Protein AF-A0AA41JEP5-F1 (afdb_monomer_lite)

Foldseek 3Di:
DPPLLVVVCVVPPPDDPVNSCVRRVDDPVVNVVVCVVDPPNDCPVVCPLPCLDDPDPDSADPDLVSLLSLCVPVLLVQLVVCLQVQDDLCVSCVVSVHDSVVSCVSCVRCVSVVQDDPSHGDPSNVVSSVVD

Sequence (132 aa):
MKRLVKKTVEKNPGISFSQLKQKTGLSNGELQYYLRKSSTIRNKDAYMPVNFCRNCALSGFCDQKCMLKELRKDEKRRMVEKFGSGKTMRHIGDEVGKDTSTVSYHLSPFIQSGLIEKGEISRELQKALDEV

Radius of gyration: 17.85 Å; chains: 1; bounding box: 46×34×35 Å

Secondary structure (DSSP, 8-state):
--HHHHHHHHHSTT--HHHHHHHH---HHHHHHHHHT-SSS-TTSS-----SSTT--SSS-SSHHHHHHHHTSHHHHHHHHHHHTT--HHHHHHHHT--HHHHHHHHHHHHHTTSEETTEE-HHHHHHHHT-

pLDDT: mean 77.21, std 14.5, range [39.28, 93.44]

Structure (mmCIF, N/CA/C/O backbone):
data_AF-A0AA41JEP5-F1
#
_entry.id   AF-A0AA41JEP5-F1
#
loop_
_atom_site.group_PDB
_atom_site.id
_atom_site.type_symbol
_atom_site.label_atom_id
_atom_site.label_alt_id
_atom_site.label_comp_id
_atom_site.label_asym_id
_atom_site.label_entity_id
_atom_site.label_seq_id
_atom_site.pdbx_PDB_ins_code
_atom_site.Cartn_x
_atom_site.Cartn_y
_atom_site.Cartn_z
_atom_site.occupancy
_atom_site.B_iso_or_equiv
_atom_site.auth_seq_id
_atom_site.auth_comp_id
_atom_site.auth_asym_id
_atom_site.auth_atom_id
_atom_site.pdbx_PDB_model_num
ATOM 1 N N . MET A 1 1 ? -21.220 19.109 3.594 1.00 61.44 1 MET A N 1
ATOM 2 C CA . MET A 1 1 ? -21.466 17.931 4.461 1.00 61.44 1 MET A CA 1
ATOM 3 C C . MET A 1 1 ? -22.952 17.832 4.832 1.00 61.44 1 MET A C 1
ATOM 5 O O . MET A 1 1 ? -23.538 18.867 5.128 1.00 61.44 1 MET A O 1
ATOM 9 N N . LYS A 1 2 ? -23.580 16.639 4.813 1.00 75.31 2 LYS A N 1
ATOM 10 C CA . LYS A 1 2 ? -24.984 16.444 5.256 1.00 75.31 2 LYS A CA 1
ATOM 11 C C . LYS A 1 2 ? -25.095 16.742 6.759 1.00 75.31 2 LYS A C 1
ATOM 13 O O . LYS A 1 2 ? -24.293 16.234 7.542 1.00 75.31 2 LYS A O 1
ATOM 18 N N . ARG A 1 3 ? -26.081 17.556 7.165 1.00 77.69 3 ARG A N 1
ATOM 19 C CA . ARG A 1 3 ? -26.242 18.067 8.549 1.00 77.69 3 ARG A CA 1
ATOM 20 C C . ARG A 1 3 ? -26.308 16.951 9.598 1.00 77.69 3 ARG A C 1
ATOM 22 O O . ARG A 1 3 ? -25.805 17.126 10.703 1.00 77.69 3 ARG A O 1
ATOM 29 N N . LEU A 1 4 ? -26.890 15.810 9.228 1.00 82.25 4 LEU A N 1
ATOM 30 C CA . LEU A 1 4 ? -26.984 14.620 10.073 1.00 82.25 4 LEU A CA 1
ATOM 31 C C . LEU A 1 4 ? -25.603 14.028 10.393 1.00 82.25 4 LEU A C 1
ATOM 33 O O . LEU A 1 4 ? -25.277 13.860 11.560 1.00 82.25 4 LEU A O 1
ATOM 37 N N . VAL A 1 5 ? -24.769 13.788 9.374 1.00 80.88 5 VAL A N 1
ATOM 38 C CA . VAL A 1 5 ? -23.424 13.206 9.542 1.00 80.88 5 VAL A CA 1
ATOM 39 C C . VAL A 1 5 ? -22.554 14.104 10.422 1.00 80.88 5 VAL A C 1
ATOM 41 O O . VAL A 1 5 ? -21.921 13.614 11.351 1.00 80.88 5 VAL A O 1
ATOM 44 N N . LYS A 1 6 ? -22.589 15.424 10.185 1.00 81.19 6 LYS A N 1
ATOM 45 C CA . LYS A 1 6 ? -21.851 16.407 10.992 1.00 81.19 6 LYS A CA 1
ATOM 46 C C . LYS A 1 6 ? -22.246 16.337 12.473 1.00 81.19 6 LYS A C 1
ATOM 48 O O . LYS A 1 6 ? -21.386 16.126 13.318 1.00 81.19 6 LYS A O 1
ATOM 53 N N . LYS A 1 7 ? -23.549 16.421 12.774 1.00 83.38 7 LYS A N 1
ATOM 54 C CA . LYS A 1 7 ? -24.062 16.345 14.153 1.00 83.38 7 LYS A CA 1
ATOM 55 C C . LYS A 1 7 ? -23.703 15.029 14.844 1.00 83.38 7 LYS A C 1
ATOM 57 O O . LYS A 1 7 ? -23.439 15.032 16.041 1.00 83.38 7 LYS A O 1
ATOM 62 N N . THR A 1 8 ? -23.725 13.908 14.123 1.00 82.88 8 THR A N 1
ATOM 63 C CA . THR A 1 8 ? -23.398 12.601 14.707 1.00 82.88 8 THR A CA 1
ATOM 64 C C . THR A 1 8 ? -21.918 12.503 15.069 1.00 82.88 8 THR A C 1
ATOM 66 O O . THR A 1 8 ? -21.616 12.025 16.158 1.00 82.88 8 THR A O 1
ATOM 69 N N . VAL A 1 9 ? -21.017 12.994 14.212 1.00 81.62 9 VAL A N 1
ATOM 70 C CA . VAL A 1 9 ? -19.569 13.024 14.488 1.00 81.62 9 VAL A CA 1
ATOM 71 C C . VAL A 1 9 ? -19.244 13.981 15.638 1.00 81.62 9 VAL A C 1
ATOM 73 O O . VAL A 1 9 ? -18.537 13.595 16.559 1.00 81.62 9 VAL A O 1
ATOM 76 N N . GLU A 1 10 ? -19.819 15.188 15.649 1.00 80.00 10 GLU A N 1
ATOM 77 C CA . GLU A 1 10 ? -19.592 16.175 16.721 1.00 80.00 10 GLU A CA 1
ATOM 78 C C . GLU A 1 10 ? -20.067 15.677 18.094 1.00 80.00 10 GLU A C 1
ATOM 80 O O . GLU A 1 10 ? -19.425 15.941 19.105 1.00 80.00 10 GLU A O 1
ATOM 85 N N . LYS A 1 11 ? -21.174 14.924 18.143 1.00 80.31 11 LYS A N 1
ATOM 86 C CA . LYS A 1 11 ? -21.691 14.334 19.389 1.00 80.31 11 LYS A CA 1
ATOM 87 C C . LYS A 1 11 ? -20.956 13.066 19.833 1.00 80.31 11 LYS A C 1
ATOM 89 O O . LYS A 1 11 ? -21.144 12.642 20.966 1.00 80.31 11 LYS A O 1
ATOM 94 N N . ASN A 1 12 ? -20.200 12.426 18.942 1.00 76.19 12 ASN A N 1
ATOM 95 C CA . ASN A 1 12 ? -19.521 11.154 19.197 1.00 76.19 12 ASN A CA 1
ATOM 96 C C . ASN A 1 12 ? -18.086 11.227 18.642 1.00 76.19 12 ASN A C 1
ATOM 98 O O . ASN A 1 12 ? -17.787 10.586 17.629 1.00 76.19 12 ASN A O 1
ATOM 102 N N . PRO A 1 13 ? -17.199 12.033 19.250 1.00 73.44 13 PRO A N 1
ATOM 103 C CA . PRO A 1 13 ? -15.807 12.100 18.818 1.00 73.44 13 PRO A CA 1
ATOM 104 C C . PRO A 1 13 ? -15.163 10.705 18.877 1.00 73.44 13 PRO A C 1
ATOM 106 O O . PRO A 1 13 ? -15.353 9.967 19.842 1.00 73.44 13 PRO A O 1
ATOM 109 N N . GLY A 1 14 ? -14.447 10.317 17.816 1.00 66.06 14 GLY A N 1
ATOM 110 C CA . GLY A 1 14 ? -13.858 8.976 17.680 1.00 66.06 14 GLY A CA 1
ATOM 111 C C . GLY A 1 14 ? -14.819 7.875 17.202 1.00 66.06 14 GLY A C 1
ATOM 112 O O . GLY A 1 14 ? -14.438 6.707 17.186 1.00 66.06 14 GLY A O 1
ATOM 113 N N . ILE A 1 15 ? -16.052 8.212 16.796 1.00 78.06 15 ILE A N 1
ATOM 114 C CA . ILE A 1 15 ? -17.001 7.240 16.235 1.00 78.06 15 ILE A CA 1
ATOM 115 C C . ILE A 1 15 ? -16.419 6.507 15.017 1.00 78.06 15 ILE A C 1
ATOM 117 O O . ILE A 1 15 ? -15.941 7.125 14.063 1.00 78.06 15 ILE A O 1
ATOM 121 N N . SER A 1 16 ? -16.500 5.174 15.021 1.00 77.00 16 SER A N 1
ATOM 122 C CA . SER A 1 16 ? -16.047 4.368 13.883 1.00 77.00 16 SER A CA 1
ATOM 123 C C . SER A 1 16 ? -16.982 4.500 12.677 1.00 77.00 16 SER A C 1
ATOM 125 O O . SER A 1 16 ? -18.176 4.780 12.811 1.00 77.00 16 SER A O 1
ATOM 127 N N . PHE A 1 17 ? -16.464 4.224 11.478 1.00 76.06 17 PHE A N 1
ATOM 128 C CA . PHE A 1 17 ? -17.248 4.282 10.240 1.00 76.06 17 PHE A CA 1
ATOM 129 C C . PHE A 1 17 ? -18.482 3.360 10.281 1.00 76.06 17 PHE A C 1
ATOM 131 O O . PHE A 1 17 ? -19.576 3.763 9.884 1.00 76.06 17 PHE A O 1
ATOM 138 N N . SER A 1 18 ? -18.337 2.148 10.825 1.00 75.38 18 SER A N 1
ATOM 139 C CA . SER A 1 18 ? -19.435 1.183 10.978 1.00 75.38 18 SER A CA 1
ATOM 140 C C . SER A 1 18 ? -20.523 1.683 11.932 1.00 75.38 18 SER A C 1
ATOM 142 O O . SER A 1 18 ? -21.711 1.574 11.631 1.00 75.38 18 SER A O 1
ATOM 144 N N . GLN A 1 19 ? -20.136 2.296 13.055 1.00 79.94 19 GLN A N 1
ATOM 145 C CA . GLN A 1 19 ? -21.084 2.893 14.002 1.00 79.94 19 GLN A CA 1
ATOM 146 C C . GLN A 1 19 ? -21.767 4.131 13.413 1.00 79.94 19 GLN A C 1
ATOM 148 O O . GLN A 1 19 ? -22.964 4.341 13.615 1.00 79.94 19 GLN A O 1
ATOM 153 N N . LEU A 1 20 ? -21.031 4.941 12.648 1.00 82.50 20 LEU A N 1
ATOM 154 C CA . LEU A 1 20 ? -21.582 6.095 11.945 1.00 82.50 20 LEU A CA 1
ATOM 155 C C . LEU A 1 20 ? -22.628 5.658 10.913 1.00 82.50 20 LEU A C 1
ATOM 157 O O . LEU A 1 20 ? -23.697 6.262 10.832 1.00 82.50 20 LEU A O 1
ATOM 161 N N . LYS A 1 21 ? -22.367 4.571 10.183 1.00 82.19 21 LYS A N 1
ATOM 162 C CA . LYS A 1 21 ? -23.329 3.942 9.273 1.00 82.19 21 LYS A CA 1
ATOM 163 C C . LYS A 1 21 ? -24.592 3.499 9.998 1.00 82.19 21 LYS A C 1
ATOM 165 O O . LYS A 1 21 ? -25.683 3.901 9.608 1.00 82.19 21 LYS A O 1
ATOM 170 N N . GLN A 1 22 ? -24.446 2.752 11.089 1.00 86.44 22 GLN A N 1
ATOM 171 C CA . GLN A 1 22 ? -25.581 2.265 11.873 1.00 86.44 22 GLN A CA 1
ATOM 172 C C . GLN A 1 22 ? -26.444 3.414 12.420 1.00 86.44 22 GLN A C 1
ATOM 174 O O . GLN A 1 22 ? -27.666 3.345 12.370 1.00 86.44 22 GLN A O 1
ATOM 179 N N . LYS A 1 23 ? -25.819 4.500 12.895 1.00 85.12 23 LYS A N 1
ATOM 180 C CA . LYS A 1 23 ? -26.531 5.660 13.458 1.00 85.12 23 LYS A CA 1
ATOM 181 C C . LYS A 1 23 ? -27.151 6.591 12.415 1.00 85.12 23 LYS A C 1
ATOM 183 O O . LYS A 1 23 ? -28.042 7.360 12.758 1.00 85.12 23 LYS A O 1
ATOM 188 N N . THR A 1 24 ? -26.650 6.596 11.181 1.00 85.44 24 THR A N 1
ATOM 189 C CA . THR A 1 24 ? -27.129 7.511 10.129 1.00 85.44 24 THR A CA 1
ATOM 190 C C . THR A 1 24 ? -28.009 6.831 9.086 1.00 85.44 24 THR A C 1
ATOM 192 O O . THR A 1 24 ? -28.709 7.535 8.362 1.00 85.44 24 THR A O 1
ATOM 195 N N . GLY A 1 25 ? -27.972 5.497 8.993 1.00 86.75 25 GLY A N 1
ATOM 196 C CA . GLY A 1 25 ? -28.709 4.714 7.997 1.00 86.75 25 GLY A CA 1
ATOM 197 C C . GLY A 1 25 ? -28.223 4.906 6.557 1.00 86.75 25 GLY A C 1
ATOM 198 O O . GLY A 1 25 ? -28.870 4.438 5.628 1.00 86.75 25 GLY A O 1
ATOM 199 N N . LEU A 1 26 ? -27.108 5.611 6.351 1.00 85.06 26 LEU A N 1
ATOM 200 C CA . LEU A 1 26 ? -26.591 5.944 5.025 1.00 85.06 26 LEU A CA 1
ATOM 201 C C . LEU A 1 26 ? -25.781 4.793 4.428 1.00 85.06 26 LEU A C 1
ATOM 203 O O . LEU A 1 26 ? -25.141 4.020 5.145 1.00 85.06 26 LEU A O 1
ATOM 207 N N . SER A 1 27 ? -25.744 4.716 3.100 1.00 82.25 27 SER A N 1
ATOM 208 C CA . SER A 1 27 ? -24.860 3.782 2.404 1.00 82.25 27 SER A CA 1
ATOM 209 C C . SER A 1 27 ? -23.380 4.172 2.551 1.00 82.25 27 SER A C 1
ATOM 211 O O . SER A 1 27 ? -23.029 5.314 2.867 1.00 82.25 27 SER A O 1
ATOM 213 N N . ASN A 1 28 ? -22.479 3.220 2.276 1.00 76.12 28 ASN A N 1
ATOM 214 C CA . ASN A 1 28 ? -21.033 3.465 2.318 1.00 76.12 28 ASN A CA 1
ATOM 215 C C . ASN A 1 28 ? -20.620 4.590 1.348 1.00 76.12 28 ASN A C 1
ATOM 217 O O . ASN A 1 28 ? -19.802 5.435 1.708 1.00 76.12 28 ASN A O 1
ATOM 221 N N . GLY A 1 29 ? -21.204 4.617 0.143 1.00 70.38 29 GLY A N 1
ATOM 222 C CA . GLY A 1 29 ? -20.912 5.628 -0.877 1.00 70.38 29 GLY A CA 1
ATOM 223 C C . GLY A 1 29 ? -21.367 7.028 -0.464 1.00 70.38 29 GLY A C 1
ATOM 224 O O . GLY A 1 29 ? -20.603 7.985 -0.580 1.00 70.38 29 GLY A O 1
ATOM 225 N N . GLU A 1 30 ? -22.568 7.151 0.104 1.00 76.94 30 GLU A N 1
ATOM 226 C CA . GLU A 1 30 ? -23.073 8.431 0.612 1.00 76.94 30 GLU A CA 1
ATOM 227 C C . GLU A 1 30 ? -22.227 8.962 1.773 1.00 76.94 30 GLU A C 1
ATOM 229 O O . GLU A 1 30 ? -21.889 10.148 1.802 1.00 76.94 30 GLU A O 1
ATOM 234 N N . LEU A 1 31 ? -21.843 8.097 2.718 1.00 79.31 31 LEU A N 1
ATOM 235 C CA . LEU A 1 31 ? -20.966 8.481 3.826 1.00 79.31 31 LEU A CA 1
ATOM 236 C C . LEU A 1 31 ? -19.615 8.972 3.316 1.00 79.31 31 LEU A C 1
ATOM 238 O O . LEU A 1 31 ? -19.188 10.058 3.703 1.00 79.31 31 LEU A O 1
ATOM 242 N N . GLN A 1 32 ? -18.974 8.230 2.410 1.00 73.94 32 GLN A N 1
ATOM 243 C CA . GLN A 1 32 ? -17.709 8.653 1.809 1.00 73.94 32 GLN A CA 1
ATOM 244 C C . GLN A 1 32 ? -17.844 9.991 1.079 1.00 73.94 32 GLN A C 1
ATOM 246 O O . GLN A 1 32 ? -17.011 10.874 1.280 1.00 73.94 32 GLN A O 1
ATOM 251 N N . TYR A 1 33 ? -18.904 10.182 0.289 1.00 79.25 33 TYR A N 1
ATOM 252 C CA . TYR A 1 33 ? -19.166 11.444 -0.403 1.00 79.25 33 TYR A CA 1
ATOM 253 C C . TYR A 1 33 ? -19.274 12.621 0.576 1.00 79.25 33 TYR A C 1
ATOM 255 O O . TYR A 1 33 ? -18.630 13.658 0.394 1.00 79.25 33 TYR A O 1
ATOM 263 N N . TYR A 1 34 ? -20.048 12.473 1.655 1.00 78.69 34 TYR A N 1
ATOM 264 C CA . TYR A 1 34 ? -20.243 13.560 2.614 1.00 78.69 34 TYR A CA 1
ATOM 265 C C . TYR A 1 34 ? -19.035 13.824 3.509 1.00 78.69 34 TYR A C 1
ATOM 267 O O . TYR A 1 34 ? -18.821 14.986 3.866 1.00 78.69 34 TYR A O 1
ATOM 275 N N . LEU A 1 35 ? -18.271 12.787 3.858 1.00 74.19 35 LEU A N 1
ATOM 276 C CA . LEU A 1 35 ? -17.025 12.910 4.614 1.00 74.19 35 LEU A CA 1
ATOM 277 C C . LEU A 1 35 ? -15.943 13.593 3.765 1.00 74.19 35 LEU A C 1
ATOM 279 O O . LEU A 1 35 ? -15.343 14.554 4.232 1.00 74.19 35 LEU A O 1
ATOM 283 N N . ARG A 1 36 ? -15.784 13.204 2.490 1.00 70.25 36 ARG A N 1
ATOM 284 C CA . ARG A 1 36 ? -14.856 13.853 1.540 1.00 70.25 36 ARG A CA 1
ATOM 285 C C . ARG A 1 36 ? -15.191 15.325 1.287 1.00 70.25 36 ARG A C 1
ATOM 287 O O . ARG A 1 36 ? -14.295 16.136 1.093 1.00 70.25 36 ARG A O 1
ATOM 294 N N . LYS A 1 37 ? -16.479 15.685 1.303 1.00 70.31 37 LYS A N 1
ATOM 295 C CA . LYS A 1 37 ? -16.976 17.060 1.096 1.00 70.31 37 LYS A CA 1
ATOM 296 C C . LYS A 1 37 ? -17.005 17.903 2.386 1.00 70.31 37 LYS A C 1
ATOM 298 O O . LYS A 1 37 ? -17.674 18.939 2.428 1.00 70.31 37 LYS A O 1
ATOM 303 N N . SER A 1 38 ? -16.379 17.451 3.473 1.00 64.75 38 SER A N 1
ATOM 304 C CA . SER A 1 38 ? -16.271 18.205 4.725 1.00 64.75 38 SER A CA 1
ATOM 305 C C . SER A 1 38 ? -14.898 18.865 4.833 1.00 64.75 38 SER A C 1
ATOM 307 O O . SER A 1 38 ? -13.891 18.176 4.873 1.00 64.75 38 SER A O 1
ATOM 309 N N . SER A 1 39 ? -14.849 20.197 4.924 1.00 50.59 39 SER A N 1
ATOM 310 C CA . SER A 1 39 ? -13.615 20.949 5.216 1.00 50.59 39 SER A CA 1
ATOM 311 C C . SER A 1 39 ? -13.232 20.930 6.703 1.00 50.59 39 SER A C 1
ATOM 313 O O . SER A 1 39 ? -12.111 21.286 7.059 1.00 50.59 39 SER A O 1
ATOM 315 N N . THR A 1 40 ? -14.168 20.535 7.577 1.00 48.56 40 THR A N 1
ATOM 316 C CA . THR A 1 40 ? -14.001 20.482 9.042 1.00 48.56 40 THR A CA 1
ATOM 317 C C . THR A 1 40 ? -13.444 19.144 9.510 1.00 48.56 40 THR A C 1
ATOM 319 O O . THR A 1 40 ? -12.727 19.093 10.502 1.00 48.56 40 THR A O 1
ATOM 322 N N . ILE A 1 41 ? -13.703 18.075 8.758 1.00 49.88 41 ILE A N 1
ATOM 323 C CA . ILE A 1 41 ? -12.948 16.832 8.879 1.00 49.88 41 ILE A CA 1
ATOM 324 C C . ILE A 1 41 ? -11.739 17.020 7.977 1.00 49.88 41 ILE A C 1
ATOM 326 O O . ILE A 1 41 ? -11.749 16.644 6.808 1.00 49.88 41 ILE A O 1
ATOM 330 N N . ARG A 1 42 ? -10.698 17.683 8.493 1.00 44.12 42 ARG A N 1
ATOM 331 C CA . ARG A 1 42 ? -9.393 17.587 7.840 1.00 44.12 42 ARG A CA 1
ATOM 332 C C . ARG A 1 42 ? -9.119 16.092 7.678 1.00 44.12 42 ARG A C 1
ATOM 334 O O . ARG A 1 42 ? -9.242 15.342 8.642 1.00 44.12 42 ARG A O 1
ATOM 341 N N . ASN A 1 43 ? -8.677 15.681 6.493 1.00 44.75 43 ASN A N 1
ATOM 342 C CA . ASN A 1 43 ? -8.083 14.368 6.211 1.00 44.75 43 ASN A CA 1
ATOM 343 C C . ASN A 1 43 ? -6.849 14.044 7.096 1.00 44.75 43 ASN A C 1
ATOM 345 O O . ASN A 1 43 ? -6.033 13.214 6.725 1.00 44.75 43 ASN A O 1
ATOM 349 N N . LYS A 1 44 ? -6.679 14.709 8.245 1.00 39.28 44 LYS A N 1
ATOM 350 C CA . LYS A 1 44 ? -5.685 14.399 9.265 1.00 39.28 44 LYS A CA 1
ATOM 351 C C . LYS A 1 44 ? -6.051 13.138 10.059 1.00 39.28 44 LYS A C 1
ATOM 353 O O . LYS A 1 44 ? -5.134 12.463 10.494 1.00 39.28 44 LYS A O 1
ATOM 358 N N . ASP A 1 45 ? -7.336 12.767 10.126 1.00 39.34 45 ASP A N 1
ATOM 359 C CA . ASP A 1 45 ? -7.784 11.539 10.817 1.00 39.34 45 ASP A CA 1
ATOM 360 C C . ASP A 1 45 ? -8.263 10.424 9.860 1.00 39.34 45 ASP A C 1
ATOM 362 O O . ASP A 1 45 ? -8.580 9.319 10.291 1.00 39.34 45 ASP A O 1
ATOM 366 N N . ALA A 1 46 ? -8.325 10.688 8.546 1.00 41.41 46 ALA A N 1
ATOM 367 C CA . ALA A 1 46 ? -8.813 9.733 7.536 1.00 41.41 46 ALA A CA 1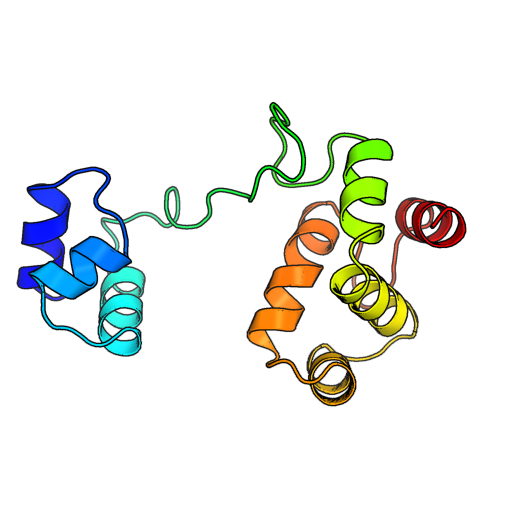
ATOM 368 C C . ALA A 1 46 ? -7.706 8.884 6.883 1.00 41.41 46 ALA A C 1
ATOM 370 O O . ALA A 1 46 ? -7.988 8.022 6.053 1.00 41.41 46 ALA A O 1
ATOM 371 N N . TYR A 1 47 ? -6.455 9.094 7.278 1.00 41.62 47 TYR A N 1
ATOM 372 C CA . TYR A 1 47 ? -5.351 8.197 6.977 1.00 41.62 47 TYR A CA 1
ATOM 373 C C . TYR A 1 47 ? -4.584 8.017 8.278 1.00 41.62 47 TYR A C 1
ATOM 375 O O . TYR A 1 47 ? -3.601 8.703 8.528 1.00 41.62 47 TYR A O 1
ATOM 383 N N . MET A 1 48 ? -5.067 7.129 9.149 1.00 40.22 48 MET A N 1
ATOM 384 C CA . MET A 1 48 ? -4.138 6.518 10.088 1.00 40.22 48 MET A CA 1
ATOM 385 C C . MET A 1 48 ? -3.226 5.680 9.183 1.00 40.22 48 MET A C 1
ATOM 387 O O . MET A 1 48 ? -3.742 4.726 8.586 1.00 40.22 48 MET A O 1
ATOM 391 N N . PRO A 1 49 ? -1.947 6.051 8.950 1.00 44.78 49 PRO A N 1
ATOM 392 C CA . PRO A 1 49 ? -1.051 5.144 8.257 1.00 44.78 49 PRO A CA 1
ATOM 393 C C . PRO A 1 49 ? -1.146 3.844 9.038 1.00 44.78 49 PRO A C 1
ATOM 395 O O . PRO A 1 49 ? -1.023 3.838 10.264 1.00 44.78 49 PRO A O 1
ATOM 398 N N . VAL A 1 50 ? -1.523 2.763 8.358 1.00 48.09 50 VAL A N 1
ATOM 399 C CA . VAL A 1 50 ? -1.542 1.456 8.997 1.00 48.09 50 VAL A CA 1
ATOM 400 C C . VAL A 1 50 ? -0.126 1.287 9.507 1.00 48.09 50 VAL A C 1
ATOM 402 O O . VAL A 1 50 ? 0.800 1.249 8.705 1.00 48.09 50 VAL A O 1
ATOM 405 N N . ASN A 1 51 ? 0.060 1.307 10.822 1.00 47.00 51 ASN A N 1
ATOM 406 C CA . ASN A 1 51 ? 1.364 1.092 11.416 1.00 47.00 51 ASN A CA 1
ATOM 407 C C . ASN A 1 51 ? 1.789 -0.321 10.990 1.00 47.00 51 ASN A C 1
ATOM 409 O O . ASN A 1 51 ? 1.377 -1.311 11.595 1.00 47.00 51 ASN A O 1
ATOM 413 N N . PHE A 1 52 ? 2.556 -0.430 9.899 1.00 54.72 52 PHE A N 1
ATOM 414 C CA . PHE A 1 52 ? 3.034 -1.706 9.350 1.00 54.72 52 PHE A CA 1
ATOM 415 C C . PHE A 1 52 ? 3.881 -2.453 10.405 1.00 54.72 52 PHE A C 1
ATOM 417 O O . PHE A 1 52 ? 3.937 -3.689 10.466 1.00 54.72 52 PHE A O 1
ATOM 424 N N . CYS A 1 53 ? 4.417 -1.685 11.359 1.00 53.34 53 CYS A N 1
ATOM 425 C CA . CYS A 1 53 ? 5.090 -2.124 12.568 1.00 53.34 53 CYS A CA 1
ATOM 426 C C . CYS A 1 53 ? 4.483 -1.489 13.836 1.00 53.34 53 CYS A C 1
ATOM 428 O O . CYS A 1 53 ? 4.107 -0.319 13.841 1.00 53.34 53 CYS A O 1
ATOM 430 N N . ARG A 1 54 ? 4.409 -2.263 14.933 1.00 47.53 54 ARG A N 1
ATOM 431 C CA . ARG A 1 54 ? 4.079 -1.744 16.276 1.00 47.53 54 ARG A CA 1
ATOM 432 C C . ARG A 1 54 ? 5.127 -0.682 16.646 1.00 47.53 54 ARG A C 1
ATOM 434 O O . ARG A 1 54 ? 6.304 -1.006 16.661 1.00 47.53 54 ARG A O 1
ATOM 441 N N . ASN A 1 55 ? 4.698 0.536 16.986 1.00 48.41 55 ASN A N 1
ATOM 442 C CA . ASN A 1 55 ? 5.554 1.669 17.388 1.00 48.41 55 ASN A CA 1
ATOM 443 C C . ASN A 1 55 ? 6.417 2.313 16.281 1.00 48.41 55 ASN A C 1
ATOM 445 O O . ASN A 1 55 ? 7.403 2.977 16.589 1.00 48.41 55 ASN A O 1
ATOM 449 N N . CYS A 1 56 ? 6.062 2.172 15.002 1.00 53.19 56 CYS A N 1
ATOM 450 C CA . CYS A 1 56 ? 6.764 2.874 13.921 1.00 53.19 56 CYS A CA 1
ATOM 451 C C . CYS A 1 56 ? 6.187 4.295 13.759 1.00 53.19 56 CYS A C 1
ATOM 453 O O . CYS A 1 56 ? 5.004 4.451 13.472 1.00 53.19 56 CYS A O 1
ATOM 455 N N . ALA A 1 57 ? 7.005 5.332 13.973 1.00 49.25 57 ALA A N 1
ATOM 456 C CA . ALA A 1 57 ? 6.588 6.742 13.903 1.00 49.25 57 ALA A CA 1
ATOM 457 C C . ALA A 1 57 ? 6.477 7.289 12.465 1.00 49.25 57 ALA A C 1
ATOM 459 O O . ALA A 1 57 ? 6.056 8.428 12.264 1.00 49.25 57 ALA A O 1
ATOM 460 N N . LEU A 1 58 ? 6.882 6.497 11.469 1.00 53.59 58 LEU A N 1
ATOM 461 C CA . LEU A 1 58 ? 6.913 6.897 10.067 1.00 53.59 58 LEU A CA 1
ATOM 462 C C . LEU A 1 58 ? 5.646 6.452 9.338 1.00 53.59 58 LEU A C 1
ATOM 464 O O . LEU A 1 58 ? 5.180 5.322 9.483 1.00 53.59 58 LEU A O 1
ATOM 468 N N . SER A 1 59 ? 5.135 7.333 8.481 1.00 55.62 59 SER A N 1
ATOM 469 C CA . SER A 1 59 ? 4.165 6.994 7.441 1.00 55.62 59 SER A CA 1
ATOM 470 C C . SER A 1 59 ? 4.854 6.170 6.343 1.00 55.62 59 SER A C 1
ATOM 472 O O . SER A 1 59 ? 5.136 6.689 5.267 1.00 55.62 59 SER A O 1
ATOM 474 N N . GLY A 1 60 ? 5.210 4.917 6.642 1.00 65.19 60 GLY A N 1
ATOM 475 C CA . GLY A 1 60 ? 6.045 4.092 5.767 1.00 65.19 60 GLY A CA 1
ATOM 476 C C . GLY A 1 60 ? 6.748 2.943 6.489 1.00 65.19 60 GLY A C 1
ATOM 477 O O . GLY A 1 60 ? 6.251 2.416 7.487 1.00 65.19 60 GLY A O 1
ATOM 478 N N . PHE A 1 61 ? 7.913 2.556 5.971 1.00 75.69 61 PHE A N 1
ATOM 479 C CA . PHE A 1 61 ? 8.782 1.540 6.569 1.00 75.69 61 PHE A CA 1
ATOM 480 C C . PHE A 1 61 ? 9.895 2.213 7.381 1.00 75.69 61 PHE A C 1
ATOM 482 O O . PHE A 1 61 ? 10.615 3.051 6.852 1.00 75.69 61 PHE A O 1
ATOM 489 N N . CYS A 1 62 ? 10.035 1.867 8.667 1.00 73.81 62 CYS A N 1
ATOM 490 C CA . CYS A 1 62 ? 11.136 2.375 9.501 1.00 73.81 62 CYS A CA 1
ATOM 491 C C . CYS A 1 62 ? 12.441 1.591 9.335 1.00 73.81 62 CYS A C 1
ATOM 493 O O . CYS A 1 62 ? 13.503 2.125 9.638 1.00 73.81 62 CYS A O 1
ATOM 495 N N . ASP A 1 63 ? 12.366 0.337 8.895 1.00 74.94 63 ASP A N 1
ATOM 496 C CA . ASP A 1 63 ? 13.521 -0.508 8.613 1.00 74.94 63 ASP A CA 1
ATOM 497 C C . ASP A 1 63 ? 13.163 -1.619 7.606 1.00 74.94 63 ASP A C 1
ATOM 499 O O . ASP A 1 63 ? 11.994 -1.843 7.260 1.00 74.94 63 ASP A O 1
ATOM 503 N N . GLN A 1 64 ? 14.184 -2.361 7.171 1.00 78.31 64 GLN A N 1
ATOM 504 C CA . GLN A 1 64 ? 14.036 -3.510 6.277 1.00 78.31 64 GLN A CA 1
ATOM 505 C C . GLN A 1 64 ? 13.142 -4.610 6.879 1.00 78.31 64 GLN A C 1
ATOM 507 O O . GLN A 1 64 ? 12.387 -5.253 6.153 1.00 78.31 64 GLN A O 1
ATOM 512 N N . LYS A 1 65 ? 13.137 -4.805 8.207 1.00 80.44 65 LYS A N 1
ATOM 513 C CA . LYS A 1 65 ? 12.278 -5.809 8.866 1.00 80.44 65 LYS A CA 1
ATOM 514 C C . LYS A 1 65 ? 10.794 -5.482 8.697 1.00 80.44 65 LYS A C 1
ATOM 516 O O . LYS A 1 65 ? 9.985 -6.386 8.483 1.00 80.44 65 LYS A O 1
ATOM 521 N N . CYS A 1 66 ? 10.429 -4.204 8.775 1.00 79.12 66 CYS A N 1
ATOM 522 C CA . CYS A 1 66 ? 9.068 -3.728 8.545 1.00 79.12 66 CYS A CA 1
ATOM 523 C C . CYS A 1 66 ? 8.625 -3.987 7.106 1.00 79.12 66 CYS A C 1
ATOM 525 O O . CYS A 1 66 ? 7.502 -4.441 6.882 1.00 79.12 66 CYS A O 1
ATOM 527 N N . MET A 1 67 ? 9.514 -3.737 6.146 1.00 83.00 67 MET A N 1
ATOM 528 C CA . MET A 1 67 ? 9.267 -4.006 4.732 1.00 83.00 67 MET A CA 1
ATOM 529 C C . MET A 1 67 ? 9.097 -5.506 4.469 1.00 83.00 67 MET A C 1
ATOM 531 O O . MET A 1 67 ? 8.068 -5.911 3.930 1.00 83.00 67 MET A O 1
ATOM 535 N N . LEU A 1 68 ? 10.023 -6.345 4.945 1.00 84.19 68 LEU A N 1
ATOM 536 C CA . LEU A 1 68 ? 9.949 -7.807 4.817 1.00 84.19 68 LEU A CA 1
ATOM 537 C C . LEU A 1 68 ? 8.654 -8.374 5.406 1.00 84.19 68 LEU A C 1
ATOM 539 O O . LEU A 1 68 ? 8.048 -9.275 4.837 1.00 84.19 68 LEU A O 1
ATOM 543 N N . LYS A 1 69 ? 8.178 -7.835 6.532 1.00 82.81 69 LYS A N 1
ATOM 544 C CA . LYS A 1 69 ? 6.906 -8.257 7.134 1.00 82.81 69 LYS A CA 1
ATOM 545 C C . LYS A 1 69 ? 5.706 -7.999 6.217 1.00 82.81 69 LYS A C 1
ATOM 547 O O . LYS A 1 69 ? 4.771 -8.799 6.202 1.00 82.81 69 LYS A O 1
ATOM 552 N N . GLU A 1 70 ? 5.710 -6.895 5.475 1.00 83.56 70 GLU A N 1
ATOM 553 C CA . GLU A 1 70 ? 4.660 -6.603 4.498 1.00 83.56 70 GLU A CA 1
ATOM 554 C C . GLU A 1 70 ? 4.831 -7.401 3.205 1.00 83.56 70 GLU A C 1
ATOM 556 O O . GLU A 1 70 ? 3.827 -7.862 2.667 1.00 83.56 70 GLU A O 1
ATOM 561 N N . LEU A 1 71 ? 6.066 -7.626 2.749 1.00 86.81 71 LEU A N 1
ATOM 562 C CA . LEU A 1 71 ? 6.368 -8.461 1.583 1.00 86.81 71 LEU A CA 1
ATOM 563 C C . LEU A 1 71 ? 6.110 -9.954 1.834 1.00 86.81 71 LEU A C 1
ATOM 565 O O . LEU A 1 71 ? 5.741 -10.668 0.917 1.00 86.81 71 LEU A O 1
ATOM 569 N N . ARG A 1 72 ? 6.171 -10.444 3.076 1.00 85.38 72 ARG A N 1
ATOM 570 C CA . ARG A 1 72 ? 5.726 -11.812 3.422 1.00 85.38 72 ARG A CA 1
ATOM 571 C C . ARG A 1 72 ? 4.232 -12.041 3.208 1.00 85.38 72 ARG A C 1
ATOM 573 O O . ARG A 1 72 ? 3.779 -13.183 3.205 1.00 85.38 72 ARG A O 1
ATOM 580 N N . LYS A 1 73 ? 3.440 -10.977 3.041 1.00 84.62 73 LYS A N 1
ATOM 581 C CA . LYS A 1 73 ? 2.034 -11.104 2.653 1.00 84.62 73 LYS A CA 1
ATOM 582 C C . LYS A 1 73 ? 1.976 -11.332 1.150 1.00 84.62 73 LYS A C 1
ATOM 584 O O . LYS A 1 73 ? 2.180 -10.411 0.363 1.00 84.62 73 LYS A O 1
ATOM 589 N N . ASP A 1 74 ? 1.626 -12.554 0.779 1.00 83.56 74 ASP A N 1
ATOM 590 C CA . ASP A 1 74 ? 1.678 -13.064 -0.592 1.00 83.56 74 ASP A CA 1
ATOM 591 C C . ASP A 1 74 ? 0.903 -12.205 -1.612 1.00 83.56 74 ASP A C 1
ATOM 593 O O . ASP A 1 74 ? 1.297 -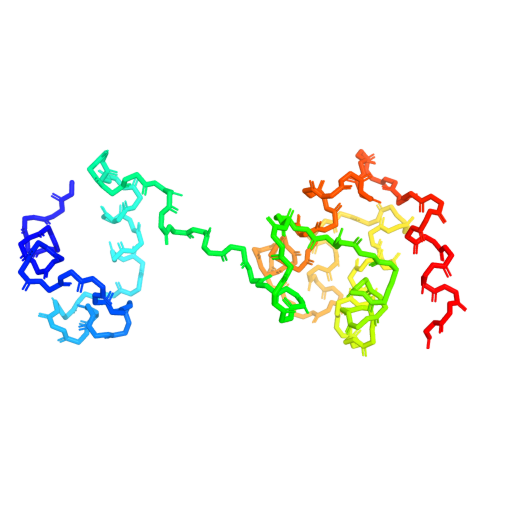12.066 -2.768 1.00 83.56 74 ASP A O 1
ATOM 597 N N . GLU A 1 75 ? -0.200 -11.574 -1.196 1.00 84.06 75 GLU A N 1
ATOM 598 C CA . GLU A 1 75 ? -0.928 -10.610 -2.034 1.00 84.06 75 GLU A CA 1
ATOM 599 C C . GLU A 1 75 ? -0.126 -9.321 -2.285 1.00 84.06 75 GLU A C 1
ATOM 601 O O . GLU A 1 75 ? -0.029 -8.877 -3.428 1.00 84.06 75 GLU A O 1
ATOM 606 N N . LYS A 1 76 ? 0.480 -8.728 -1.246 1.00 87.19 76 LYS A N 1
ATOM 607 C CA . LYS A 1 76 ? 1.273 -7.494 -1.386 1.00 87.19 76 LYS A CA 1
ATOM 608 C C . LYS A 1 76 ? 2.529 -7.729 -2.206 1.00 87.19 76 LYS A C 1
ATOM 610 O O . LYS A 1 76 ? 2.808 -6.930 -3.093 1.00 87.19 76 LYS A O 1
ATOM 615 N N . ARG A 1 77 ? 3.242 -8.825 -1.939 1.00 91.81 77 ARG A N 1
ATOM 616 C CA . ARG A 1 77 ? 4.441 -9.223 -2.684 1.00 91.81 77 ARG A CA 1
ATOM 617 C C . ARG A 1 77 ? 4.183 -9.242 -4.181 1.00 91.81 77 ARG A C 1
ATOM 619 O O . ARG A 1 77 ? 4.815 -8.505 -4.925 1.00 91.81 77 ARG A O 1
ATOM 626 N N . ARG A 1 78 ? 3.152 -9.986 -4.592 1.00 91.62 78 ARG A N 1
ATOM 627 C CA . ARG A 1 78 ? 2.761 -10.121 -5.997 1.00 91.62 78 ARG A CA 1
ATOM 628 C C . ARG A 1 78 ? 2.401 -8.788 -6.638 1.00 91.62 78 ARG A C 1
ATOM 630 O O . ARG A 1 78 ? 2.715 -8.572 -7.803 1.00 91.62 78 ARG A O 1
ATOM 637 N N . MET A 1 79 ? 1.738 -7.890 -5.908 1.00 93.44 79 MET A N 1
ATOM 638 C CA . MET A 1 79 ? 1.430 -6.554 -6.428 1.00 93.44 79 MET A CA 1
ATOM 639 C C . MET A 1 79 ? 2.698 -5.720 -6.639 1.00 93.44 79 MET A C 1
ATOM 641 O O . MET A 1 79 ? 2.801 -5.045 -7.660 1.00 93.44 79 MET A O 1
ATOM 645 N N . VAL A 1 80 ? 3.658 -5.782 -5.712 1.00 92.12 80 VAL A N 1
ATOM 646 C CA . VAL A 1 80 ? 4.936 -5.062 -5.821 1.00 92.12 80 VAL A CA 1
ATOM 647 C C . VAL A 1 80 ? 5.798 -5.629 -6.953 1.00 92.12 80 VAL A C 1
ATOM 649 O O . VAL A 1 80 ? 6.275 -4.856 -7.777 1.00 92.12 80 VAL A O 1
ATOM 652 N N . GLU A 1 81 ? 5.939 -6.953 -7.056 1.00 92.19 81 GLU A N 1
ATOM 653 C CA . GLU A 1 81 ? 6.681 -7.624 -8.139 1.00 92.19 81 GLU A CA 1
ATOM 654 C C . GLU A 1 81 ? 6.123 -7.251 -9.519 1.00 92.19 81 GLU A C 1
ATOM 656 O O . GLU A 1 81 ? 6.861 -6.848 -10.416 1.00 92.19 81 GLU A O 1
ATOM 661 N N . LYS A 1 82 ? 4.796 -7.327 -9.685 1.00 92.25 82 LYS A N 1
ATOM 662 C CA . LYS A 1 82 ? 4.133 -6.961 -10.944 1.00 92.25 82 LYS A CA 1
ATOM 663 C C . LYS A 1 82 ? 4.293 -5.476 -11.268 1.00 92.25 82 LYS A C 1
ATOM 665 O O . LYS A 1 82 ? 4.403 -5.116 -12.439 1.00 92.25 82 LYS A O 1
ATOM 670 N N . PHE A 1 83 ? 4.296 -4.612 -10.254 1.00 91.19 83 PHE A N 1
ATOM 671 C CA . PHE A 1 83 ? 4.587 -3.198 -10.464 1.00 91.19 83 PHE A CA 1
ATOM 672 C C . PHE A 1 83 ? 6.036 -3.001 -10.924 1.00 91.19 83 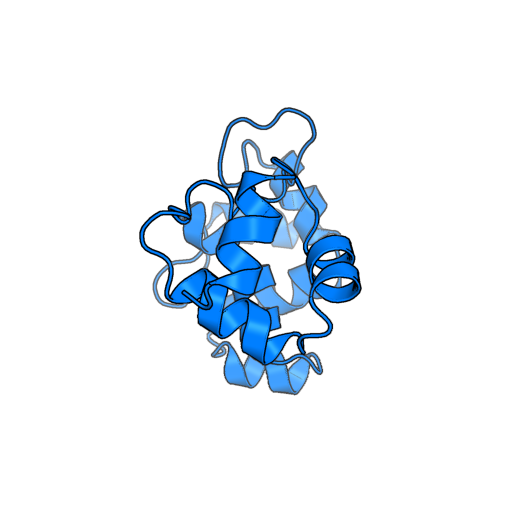PHE A C 1
ATOM 674 O O . PHE A 1 83 ? 6.262 -2.304 -11.907 1.00 91.19 83 PHE A O 1
ATOM 681 N N . GLY A 1 84 ? 6.997 -3.678 -10.286 1.00 88.56 84 GLY A N 1
ATOM 682 C CA . GLY A 1 84 ? 8.410 -3.668 -10.677 1.00 88.56 84 GLY A CA 1
ATOM 683 C C . GLY A 1 84 ? 8.671 -4.213 -12.084 1.00 88.56 84 GLY A C 1
ATOM 684 O O . GLY A 1 84 ? 9.605 -3.770 -12.742 1.00 88.56 84 GLY A O 1
ATOM 685 N N . SER A 1 85 ? 7.804 -5.088 -12.604 1.00 89.12 85 SER A N 1
ATOM 686 C CA . SER A 1 85 ? 7.840 -5.521 -14.008 1.00 89.12 85 SER A CA 1
ATOM 687 C C . SER A 1 85 ? 7.192 -4.523 -14.987 1.00 89.12 85 SER A C 1
ATOM 689 O O . SER A 1 85 ? 6.888 -4.891 -16.121 1.00 89.12 85 SER A O 1
ATOM 691 N N . GLY A 1 86 ? 6.886 -3.296 -14.552 1.00 88.69 86 GLY A N 1
ATOM 692 C CA . GLY A 1 86 ? 6.313 -2.233 -15.382 1.00 88.69 86 GLY A CA 1
ATOM 693 C C . GLY A 1 86 ? 4.799 -2.320 -15.611 1.00 88.69 86 GLY A C 1
ATOM 694 O O . GLY A 1 86 ? 4.272 -1.631 -16.488 1.00 88.69 86 GLY A O 1
ATOM 695 N N . LYS A 1 87 ? 4.059 -3.153 -14.863 1.00 90.38 87 LYS A N 1
ATOM 696 C CA . LYS A 1 87 ? 2.597 -3.239 -15.032 1.00 90.38 87 LYS A CA 1
ATOM 697 C C . LYS A 1 87 ? 1.890 -2.061 -14.373 1.00 90.38 87 LYS A C 1
ATOM 699 O O . LYS A 1 87 ? 2.221 -1.624 -13.275 1.00 90.38 87 LYS A O 1
ATOM 704 N N . THR A 1 88 ? 0.834 -1.589 -15.029 1.00 91.25 88 THR A N 1
ATOM 705 C CA . THR A 1 88 ? -0.045 -0.556 -14.473 1.00 91.25 88 THR A CA 1
ATOM 706 C C . THR A 1 88 ? -0.892 -1.121 -13.332 1.00 91.25 88 THR A C 1
ATOM 708 O O . THR A 1 88 ? -1.214 -2.308 -13.310 1.00 91.25 88 THR A O 1
ATOM 711 N N . MET A 1 89 ? -1.345 -0.261 -12.414 1.00 88.31 89 MET A N 1
ATOM 712 C CA . MET A 1 89 ? -2.229 -0.671 -11.309 1.00 88.31 89 MET A CA 1
ATOM 713 C C . MET A 1 89 ? -3.509 -1.368 -11.787 1.00 88.31 89 MET A C 1
ATOM 715 O O . MET A 1 89 ? -4.031 -2.235 -11.091 1.00 88.31 89 MET A O 1
ATOM 719 N N . ARG A 1 90 ? -4.005 -1.007 -12.979 1.00 89.69 90 ARG A N 1
ATOM 720 C CA . ARG A 1 90 ? -5.157 -1.662 -13.604 1.00 89.69 90 ARG A CA 1
ATOM 721 C C . ARG A 1 90 ? -4.836 -3.110 -13.969 1.00 89.69 90 ARG A C 1
ATOM 723 O O . ARG A 1 90 ? -5.522 -3.999 -13.490 1.00 89.69 90 ARG A O 1
ATOM 730 N N . HIS A 1 91 ? -3.758 -3.342 -14.722 1.00 92.12 91 HIS A N 1
ATOM 731 C CA . HIS A 1 91 ? -3.342 -4.696 -15.102 1.00 92.12 91 HIS A CA 1
ATOM 732 C C . HIS A 1 91 ? -2.991 -5.562 -13.889 1.00 92.12 91 HIS A C 1
ATOM 734 O O . HIS A 1 91 ? -3.312 -6.745 -13.859 1.00 92.12 91 HIS A O 1
ATOM 740 N N . ILE A 1 92 ? -2.366 -4.974 -12.864 1.00 92.56 92 ILE A N 1
ATOM 741 C CA . ILE A 1 92 ? -2.115 -5.674 -11.600 1.00 92.56 92 ILE A CA 1
ATOM 742 C C . ILE A 1 92 ? -3.440 -6.119 -10.979 1.00 92.56 92 ILE A C 1
ATOM 744 O O . ILE A 1 92 ? -3.549 -7.272 -10.578 1.00 92.56 92 ILE A O 1
ATOM 748 N N . GLY A 1 93 ? -4.434 -5.227 -10.926 1.00 88.56 93 GLY A N 1
ATOM 749 C CA . GLY A 1 93 ? -5.767 -5.513 -10.396 1.00 88.56 93 GLY A CA 1
ATOM 750 C C . GLY A 1 93 ? -6.468 -6.646 -11.136 1.00 88.56 93 GLY A C 1
ATOM 751 O O . GLY A 1 93 ? -6.950 -7.582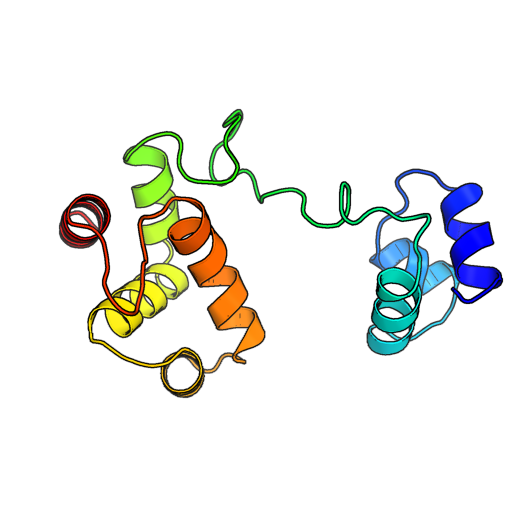 -10.497 1.00 88.56 93 GLY A O 1
ATOM 752 N N . ASP A 1 94 ? -6.430 -6.605 -12.468 1.00 90.94 94 ASP A N 1
ATOM 753 C CA . ASP A 1 94 ? -7.000 -7.643 -13.329 1.00 90.94 94 ASP A CA 1
ATOM 754 C C . ASP A 1 94 ? -6.347 -9.016 -13.061 1.00 90.94 94 ASP A C 1
ATOM 756 O O . ASP A 1 94 ? -7.040 -10.026 -12.958 1.00 90.94 94 ASP A O 1
ATOM 760 N N . GLU A 1 95 ? -5.024 -9.066 -12.861 1.00 91.44 95 GLU A N 1
ATOM 761 C CA . GLU A 1 95 ? -4.289 -10.316 -12.605 1.00 91.44 95 GLU A CA 1
ATOM 762 C C . GLU A 1 95 ? -4.444 -10.869 -11.186 1.00 91.44 95 GLU A C 1
ATOM 764 O O . GLU A 1 95 ? -4.361 -12.079 -10.983 1.00 91.44 95 GLU A O 1
ATOM 769 N N . VAL A 1 96 ? -4.611 -9.999 -10.189 1.00 85.94 96 VAL A N 1
ATOM 770 C CA . VAL A 1 96 ? -4.737 -10.406 -8.777 1.00 85.94 96 VAL A CA 1
ATOM 771 C C . VAL A 1 96 ? -6.193 -10.476 -8.308 1.00 85.94 96 VAL A C 1
ATOM 773 O O . VAL A 1 96 ? -6.445 -10.767 -7.139 1.00 85.94 96 VAL A O 1
ATOM 776 N N . G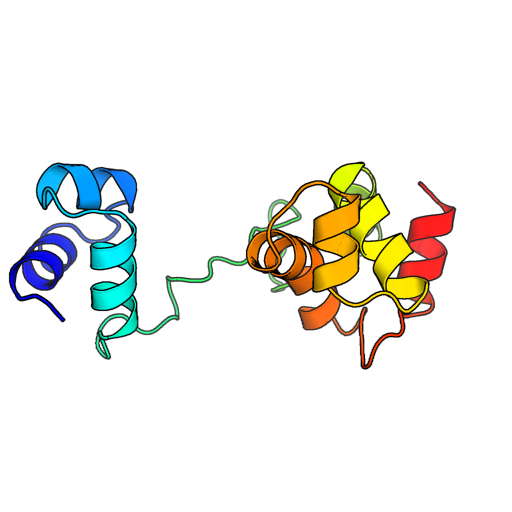LY A 1 97 ? -7.154 -10.214 -9.201 1.00 87.38 97 GLY A N 1
ATOM 777 C CA . GLY A 1 97 ? -8.586 -10.243 -8.903 1.00 87.38 97 GLY A CA 1
ATOM 778 C C . GLY A 1 97 ? -9.018 -9.160 -7.912 1.00 87.38 97 GLY A C 1
ATOM 779 O O . GLY A 1 97 ? -9.868 -9.409 -7.056 1.00 87.38 97 GLY A O 1
ATOM 780 N N . LYS A 1 98 ? -8.405 -7.971 -7.975 1.00 85.50 98 LYS A N 1
ATOM 781 C CA . LYS A 1 98 ? -8.700 -6.838 -7.084 1.00 85.50 98 LYS A CA 1
ATOM 782 C C . LYS A 1 98 ? -8.978 -5.580 -7.892 1.00 85.50 98 LYS A C 1
ATOM 784 O O . LYS A 1 98 ? -8.416 -5.364 -8.960 1.00 85.50 98 LYS A O 1
ATOM 789 N N . ASP A 1 99 ? -9.804 -4.700 -7.346 1.00 82.06 99 ASP A N 1
ATOM 790 C CA . ASP A 1 99 ? -10.027 -3.395 -7.952 1.00 82.06 99 ASP A CA 1
ATOM 791 C C . ASP A 1 99 ? -8.775 -2.500 -7.846 1.00 82.06 99 ASP A C 1
ATOM 793 O O . ASP A 1 99 ? -7.921 -2.656 -6.966 1.00 82.06 99 ASP A O 1
ATOM 797 N N . THR A 1 100 ? -8.679 -1.512 -8.736 1.00 77.81 100 THR A N 1
ATOM 798 C CA . THR A 1 100 ? -7.531 -0.595 -8.800 1.00 77.81 100 THR A CA 1
ATOM 799 C C . THR A 1 100 ? -7.329 0.195 -7.504 1.00 77.81 100 THR A C 1
ATOM 801 O O . THR A 1 100 ? -6.194 0.532 -7.169 1.00 77.81 100 THR A O 1
ATOM 804 N N . SER A 1 101 ? -8.396 0.479 -6.746 1.00 77.94 101 SER A N 1
ATOM 805 C CA . SER A 1 101 ? -8.276 1.196 -5.472 1.00 77.94 101 SER A CA 1
ATOM 806 C C . SER A 1 101 ? -7.644 0.322 -4.388 1.00 77.94 101 SER A C 1
ATOM 808 O O . SER A 1 101 ? -6.807 0.810 -3.630 1.00 77.94 101 SER A O 1
ATOM 810 N N . THR A 1 102 ? -7.935 -0.981 -4.392 1.00 80.25 102 THR A N 1
ATOM 811 C CA . THR A 1 102 ? -7.267 -1.974 -3.547 1.00 80.25 102 THR A CA 1
ATOM 812 C C . THR A 1 102 ? -5.789 -2.099 -3.917 1.00 80.25 102 THR A C 1
ATOM 814 O O . THR A 1 102 ? -4.932 -2.010 -3.040 1.00 80.25 102 THR A O 1
ATOM 817 N N . VAL A 1 103 ? -5.450 -2.201 -5.206 1.00 84.75 103 VAL A N 1
ATOM 818 C CA . VAL A 1 103 ? -4.041 -2.212 -5.650 1.00 84.75 103 VAL A CA 1
ATOM 819 C C . VAL A 1 103 ? -3.310 -0.945 -5.200 1.00 84.75 103 VAL A C 1
ATOM 821 O O . VAL A 1 103 ? -2.238 -1.021 -4.601 1.00 84.75 103 VAL A O 1
ATOM 824 N N . SER A 1 104 ? -3.915 0.226 -5.418 1.00 83.75 104 SER A N 1
ATOM 825 C CA . SER A 1 104 ? -3.355 1.505 -4.976 1.00 83.75 104 SER A CA 1
ATOM 826 C C . SER A 1 104 ? -3.157 1.553 -3.462 1.00 83.75 104 SER A C 1
ATOM 828 O O . SER A 1 104 ? -2.155 2.099 -3.009 1.00 83.75 104 SER A O 1
ATOM 830 N N . TYR A 1 105 ? -4.077 0.984 -2.684 1.00 80.81 105 TYR A N 1
ATOM 831 C CA . TYR A 1 105 ? -3.965 0.896 -1.231 1.00 80.81 105 TYR A CA 1
ATOM 832 C C . TYR A 1 105 ? -2.795 0.006 -0.787 1.00 80.81 105 TYR A C 1
ATOM 834 O O . TYR A 1 105 ? -2.091 0.336 0.164 1.00 80.81 105 TYR A O 1
ATOM 842 N N . HIS A 1 106 ? -2.547 -1.108 -1.477 1.00 84.31 106 HIS A N 1
ATOM 843 C CA . HIS A 1 106 ? -1.423 -1.989 -1.158 1.00 84.31 106 HIS A CA 1
ATOM 844 C C . HIS A 1 106 ? -0.064 -1.395 -1.545 1.00 84.31 106 HIS A C 1
ATOM 846 O O . HIS A 1 106 ? 0.910 -1.634 -0.829 1.00 84.31 106 HIS A O 1
ATOM 852 N N . LEU A 1 107 ? -0.000 -0.622 -2.634 1.00 86.94 107 LEU A N 1
ATOM 853 C CA . LEU A 1 107 ? 1.229 0.014 -3.120 1.00 86.94 107 LEU A CA 1
ATOM 854 C C . LEU A 1 107 ? 1.529 1.363 -2.452 1.00 86.94 107 LEU A C 1
ATOM 856 O O . LEU A 1 107 ? 2.690 1.775 -2.416 1.00 86.94 107 LEU A O 1
ATOM 860 N N . SER A 1 108 ? 0.523 2.043 -1.888 1.00 83.69 108 SER A N 1
ATOM 861 C CA . SER A 1 108 ? 0.694 3.364 -1.267 1.00 83.69 108 SER A CA 1
ATOM 862 C C . SER A 1 108 ? 1.821 3.449 -0.231 1.00 83.69 108 SER A C 1
ATOM 864 O O . SER A 1 108 ? 2.507 4.468 -0.241 1.00 83.69 108 SER A O 1
ATOM 866 N N . PRO A 1 109 ? 2.100 2.436 0.613 1.00 79.31 109 PRO A N 1
ATOM 867 C CA . PRO A 1 109 ? 3.169 2.530 1.608 1.00 79.31 109 PRO A CA 1
ATOM 868 C C . PRO A 1 109 ? 4.556 2.579 0.974 1.00 79.31 109 PRO A C 1
ATOM 870 O O . PRO A 1 109 ? 5.431 3.302 1.443 1.00 79.31 109 PRO A O 1
ATOM 873 N N . PHE A 1 110 ? 4.742 1.829 -0.111 1.00 85.19 110 PHE A N 1
ATOM 874 C CA . PHE A 1 110 ? 5.994 1.782 -0.856 1.00 85.19 110 PHE A CA 1
ATOM 875 C C . PHE A 1 110 ? 6.204 3.077 -1.646 1.00 85.19 110 PHE A C 1
ATOM 877 O O . PHE A 1 110 ? 7.299 3.627 -1.626 1.00 85.19 110 PHE A O 1
ATOM 884 N N . ILE A 1 111 ? 5.138 3.626 -2.240 1.00 84.06 111 ILE A N 1
ATOM 885 C CA . ILE A 1 111 ? 5.169 4.934 -2.918 1.00 84.06 111 ILE A CA 1
ATOM 886 C C . ILE A 1 111 ? 5.475 6.060 -1.918 1.00 84.06 111 ILE A C 1
ATOM 888 O O . ILE A 1 111 ? 6.347 6.886 -2.158 1.00 84.06 111 ILE A O 1
ATOM 892 N N . GLN A 1 112 ? 4.790 6.086 -0.771 1.00 79.31 112 GLN A N 1
ATOM 893 C CA . GLN A 1 112 ? 4.989 7.108 0.268 1.00 79.31 112 GLN A CA 1
ATOM 894 C C . GLN A 1 112 ? 6.391 7.062 0.884 1.00 79.31 112 GLN A C 1
ATOM 896 O O . GLN A 1 112 ? 6.884 8.089 1.339 1.00 79.31 112 GLN A O 1
ATOM 901 N N . SER A 1 113 ? 7.026 5.889 0.874 1.00 79.00 113 SER A N 1
ATOM 902 C CA . SER A 1 113 ? 8.392 5.695 1.368 1.00 79.00 113 SER A CA 1
ATOM 903 C C . SER A 1 113 ? 9.465 5.933 0.293 1.00 79.00 113 SER A C 1
ATOM 905 O O . SER A 1 113 ? 10.631 5.664 0.554 1.00 79.00 113 SER A O 1
ATOM 907 N N . GLY A 1 114 ? 9.099 6.372 -0.921 1.00 82.44 114 GLY A N 1
ATOM 908 C CA . GLY A 1 114 ? 10.047 6.555 -2.033 1.00 82.44 114 GLY A CA 1
ATOM 909 C C . GLY A 1 114 ? 10.650 5.249 -2.568 1.00 82.44 114 GLY A C 1
ATOM 910 O O . GLY A 1 114 ? 11.62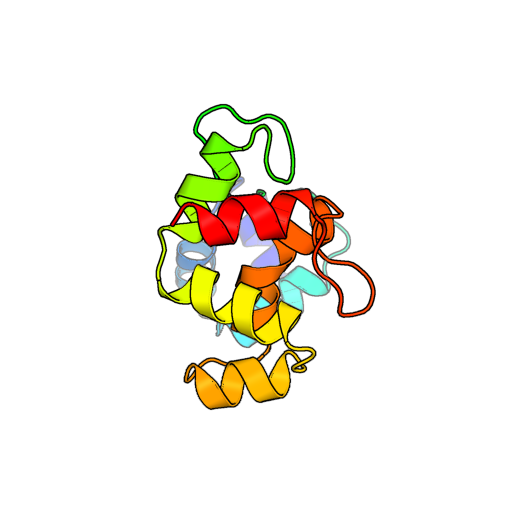8 5.262 -3.306 1.00 82.44 114 GLY A O 1
ATOM 911 N N . LEU A 1 115 ? 10.081 4.097 -2.198 1.00 86.50 115 LEU A N 1
ATOM 912 C CA . LEU A 1 115 ? 10.526 2.784 -2.669 1.00 86.50 115 LEU A CA 1
ATOM 913 C C . LEU A 1 115 ? 9.957 2.442 -4.049 1.00 86.50 115 LEU A C 1
ATOM 915 O O . LEU A 1 115 ? 10.454 1.534 -4.709 1.00 86.50 115 LEU A O 1
ATOM 919 N N . ILE A 1 116 ? 8.906 3.150 -4.463 1.00 88.44 116 ILE A N 1
ATOM 920 C CA . ILE A 1 116 ? 8.305 3.060 -5.788 1.00 88.44 116 ILE A CA 1
ATOM 921 C C . ILE A 1 116 ? 8.195 4.465 -6.361 1.00 88.44 116 ILE A C 1
ATOM 923 O O . ILE A 1 116 ? 7.463 5.295 -5.821 1.00 88.44 116 ILE A O 1
ATOM 927 N N . GLU A 1 117 ? 8.844 4.704 -7.496 1.00 82.81 117 GLU A N 1
ATOM 928 C CA . GLU A 1 117 ? 8.762 5.968 -8.221 1.00 82.81 117 GLU A CA 1
ATOM 929 C C . GLU A 1 117 ? 8.673 5.715 -9.724 1.00 82.81 117 GLU A C 1
ATOM 931 O O . GLU A 1 117 ? 9.398 4.897 -10.271 1.00 82.81 117 GLU A O 1
ATOM 936 N N . LYS A 1 118 ? 7.771 6.427 -10.413 1.00 78.75 118 LYS A N 1
ATOM 937 C CA . LYS A 1 118 ? 7.687 6.458 -11.889 1.00 78.75 118 LYS A CA 1
ATOM 938 C C . LYS A 1 118 ? 7.656 5.085 -12.596 1.00 78.75 118 LYS A C 1
ATOM 940 O O . LYS A 1 118 ? 8.052 4.993 -13.751 1.00 78.75 118 LYS A O 1
ATOM 945 N N . GLY A 1 119 ? 7.120 4.049 -11.950 1.00 73.69 119 GLY A N 1
ATOM 946 C CA . GLY A 1 119 ? 7.054 2.701 -12.537 1.00 73.69 119 GLY A CA 1
ATOM 947 C C . GLY A 1 119 ? 8.261 1.815 -12.222 1.00 73.69 119 GLY A C 1
ATOM 948 O O . GLY A 1 119 ? 8.317 0.691 -12.703 1.00 73.69 119 GLY A O 1
ATOM 949 N N . GLU A 1 120 ? 9.190 2.294 -11.400 1.00 85.19 120 GLU A N 1
ATOM 950 C CA . GLU A 1 120 ? 10.377 1.567 -10.966 1.00 85.19 120 GLU A CA 1
ATOM 951 C C . GLU A 1 120 ? 10.327 1.311 -9.456 1.00 85.19 120 GLU A C 1
ATOM 953 O O . GLU A 1 120 ? 9.723 2.071 -8.691 1.00 85.19 120 GLU A O 1
ATOM 958 N N . ILE A 1 121 ? 10.968 0.221 -9.031 1.00 91.50 121 ILE A N 1
ATOM 959 C CA . ILE A 1 121 ? 11.182 -0.108 -7.621 1.00 91.50 121 ILE A CA 1
ATOM 960 C C . ILE A 1 121 ? 12.626 0.205 -7.227 1.00 91.50 121 ILE A C 1
ATOM 962 O O . ILE A 1 121 ? 13.556 0.022 -8.013 1.00 91.50 121 ILE A O 1
ATOM 966 N N . SER A 1 122 ? 12.830 0.687 -6.003 1.00 91.69 122 SER A N 1
ATOM 967 C CA . SER A 1 122 ? 14.162 1.013 -5.497 1.00 91.69 122 SER A CA 1
ATOM 968 C C . SER A 1 122 ? 15.027 -0.243 -5.338 1.00 91.69 122 SER A C 1
ATOM 970 O O . SER A 1 122 ? 14.529 -1.354 -5.148 1.00 91.69 122 SER A O 1
ATOM 972 N N . ARG A 1 123 ? 16.357 -0.074 -5.334 1.00 90.62 123 ARG A N 1
ATOM 973 C CA . ARG A 1 123 ? 17.293 -1.184 -5.058 1.00 90.62 123 ARG A CA 1
ATOM 974 C C . ARG A 1 123 ? 17.068 -1.811 -3.683 1.00 90.62 123 ARG A C 1
ATOM 976 O O . ARG A 1 123 ? 17.312 -2.998 -3.509 1.00 90.62 123 ARG A O 1
ATOM 983 N N . GLU A 1 124 ? 16.648 -1.010 -2.709 1.00 89.69 124 GLU A N 1
ATOM 984 C CA . GLU A 1 124 ? 16.313 -1.484 -1.366 1.00 89.69 124 GLU A CA 1
ATOM 985 C C . GLU A 1 124 ? 15.089 -2.405 -1.397 1.00 89.69 124 GLU A C 1
ATOM 987 O O . GLU A 1 124 ? 15.124 -3.492 -0.825 1.00 89.69 124 GLU A O 1
ATOM 992 N N . LEU A 1 125 ? 14.044 -2.011 -2.130 1.00 90.06 125 LEU A N 1
ATOM 993 C CA . LEU A 1 125 ? 12.844 -2.823 -2.299 1.00 90.06 125 LEU A CA 1
ATOM 994 C C . LEU A 1 125 ? 13.124 -4.103 -3.094 1.00 90.06 125 LEU A C 1
ATOM 996 O O . LEU A 1 125 ? 12.618 -5.159 -2.726 1.00 90.06 125 LEU A O 1
ATOM 1000 N N . GLN A 1 126 ? 13.968 -4.032 -4.129 1.00 92.06 126 GLN A N 1
ATOM 1001 C CA . GLN A 1 126 ? 14.386 -5.215 -4.884 1.00 92.06 126 GLN A CA 1
ATOM 1002 C C . GLN A 1 126 ? 15.125 -6.222 -3.996 1.00 92.06 126 GLN A C 1
ATOM 1004 O O . GLN A 1 126 ? 14.747 -7.386 -3.962 1.00 92.06 126 GLN A O 1
ATOM 1009 N N . LYS A 1 127 ? 16.115 -5.775 -3.210 1.00 90.12 127 LYS A N 1
ATOM 1010 C CA . LYS A 1 127 ? 16.829 -6.658 -2.271 1.00 90.12 127 LYS A CA 1
ATOM 1011 C C . LYS A 1 127 ? 15.883 -7.330 -1.284 1.00 90.12 127 LYS A C 1
ATOM 1013 O O . LYS A 1 127 ? 16.031 -8.507 -0.994 1.00 90.12 127 LYS A O 1
ATOM 1018 N N . ALA A 1 128 ? 14.907 -6.582 -0.775 1.00 88.75 128 ALA A N 1
ATOM 1019 C CA . ALA A 1 128 ? 13.941 -7.135 0.156 1.00 88.75 128 ALA A CA 1
ATOM 1020 C C . ALA A 1 128 ? 12.996 -8.145 -0.497 1.00 88.75 128 ALA A C 1
ATOM 1022 O O . ALA A 1 128 ? 12.597 -9.071 0.190 1.00 88.75 128 ALA A O 1
ATOM 1023 N N . LEU A 1 129 ? 12.645 -7.993 -1.781 1.00 90.38 129 LEU A N 1
ATOM 1024 C CA . LEU A 1 129 ? 11.889 -9.003 -2.532 1.00 90.38 129 LEU A CA 1
ATOM 1025 C C . LEU A 1 129 ? 12.685 -10.298 -2.706 1.00 90.38 129 LEU A C 1
ATOM 1027 O O . LEU A 1 129 ? 12.111 -11.368 -2.556 1.00 90.38 129 LEU A O 1
ATOM 1031 N N . ASP A 1 130 ? 13.990 -10.198 -2.963 1.00 89.69 130 ASP A N 1
ATOM 1032 C CA . ASP A 1 130 ? 14.868 -11.361 -3.158 1.00 89.69 130 ASP A CA 1
ATOM 1033 C C . ASP A 1 130 ? 15.075 -12.180 -1.858 1.00 89.69 130 ASP A C 1
ATOM 1035 O O . ASP A 1 130 ? 15.574 -13.304 -1.896 1.00 89.69 130 ASP A O 1
ATOM 1039 N N . GLU A 1 131 ? 14.697 -11.624 -0.701 1.00 85.50 131 GLU A N 1
ATOM 1040 C CA . GLU A 1 131 ? 14.810 -12.238 0.629 1.00 85.50 131 GLU A CA 1
ATOM 1041 C C . GLU A 1 131 ? 13.526 -12.946 1.118 1.00 85.50 131 GLU A C 1
ATOM 1043 O O . GLU A 1 131 ? 13.534 -13.514 2.220 1.00 85.50 131 GLU A O 1
ATOM 1048 N N . VAL A 1 132 ? 12.417 -12.893 0.363 1.00 82.12 132 VAL A N 1
ATOM 1049 C CA . VAL A 1 132 ? 11.108 -13.468 0.758 1.00 82.12 132 VAL A CA 1
ATOM 1050 C C . VAL A 1 132 ? 10.681 -14.607 -0.149 1.00 82.12 132 VAL A C 1
ATOM 1052 O O . VAL A 1 132 ? 10.204 -15.616 0.417 1.00 82.12 132 VAL A O 1
#